Protein AF-A0A0B3B0C1-F1 (afdb_monomer_lite)

Structure (mmCIF, N/CA/C/O backbone):
data_AF-A0A0B3B0C1-F1
#
_entry.id   AF-A0A0B3B0C1-F1
#
loop_
_atom_site.group_PDB
_atom_site.id
_atom_site.type_symbol
_atom_site.label_atom_id
_atom_site.label_alt_id
_atom_site.label_comp_id
_atom_site.label_asym_id
_atom_site.label_entity_id
_atom_site.label_seq_id
_atom_site.pdbx_PDB_ins_code
_atom_site.Cartn_x
_atom_site.Cartn_y
_atom_site.Cartn_z
_atom_site.occupancy
_atom_site.B_iso_or_equiv
_atom_site.auth_seq_id
_atom_site.auth_comp_id
_atom_site.auth_asym_id
_atom_site.auth_atom_id
_atom_site.pdbx_PDB_model_num
ATOM 1 N N . MET A 1 1 ? 56.933 -30.236 -42.815 1.00 51.28 1 MET A N 1
ATOM 2 C CA . MET A 1 1 ? 56.528 -28.944 -42.220 1.00 51.28 1 MET A CA 1
ATOM 3 C C . MET A 1 1 ? 55.821 -28.144 -43.307 1.00 51.28 1 MET A C 1
ATOM 5 O O . MET A 1 1 ? 56.503 -27.596 -44.156 1.00 51.28 1 MET A O 1
ATOM 9 N N . LEU A 1 2 ? 54.484 -28.149 -43.370 1.00 45.22 2 LEU A N 1
ATOM 10 C CA . LEU A 1 2 ? 53.766 -27.239 -44.267 1.00 45.22 2 LEU A CA 1
ATOM 11 C C . LEU A 1 2 ? 52.414 -26.822 -43.672 1.00 45.22 2 LEU A C 1
ATOM 13 O O . LEU A 1 2 ? 51.663 -27.629 -43.133 1.00 45.22 2 LEU A O 1
ATOM 17 N N . ASN A 1 3 ? 52.217 -25.513 -43.749 1.00 55.81 3 ASN A N 1
ATOM 18 C CA . ASN A 1 3 ? 51.211 -24.635 -43.173 1.00 55.81 3 ASN A CA 1
ATOM 19 C C . ASN A 1 3 ? 49.752 -25.119 -43.196 1.00 55.81 3 ASN A C 1
ATOM 21 O O . ASN A 1 3 ? 49.171 -25.343 -44.255 1.00 55.81 3 ASN A O 1
ATOM 25 N N . LYS A 1 4 ? 49.116 -25.108 -42.018 1.00 55.66 4 LYS A N 1
ATOM 26 C CA . LYS A 1 4 ? 47.660 -25.167 -41.842 1.00 55.66 4 LYS A CA 1
ATOM 27 C C . LYS A 1 4 ? 47.117 -23.732 -41.847 1.00 55.66 4 LYS A C 1
ATOM 29 O O . LYS A 1 4 ? 46.893 -23.141 -40.796 1.00 55.66 4 LYS A O 1
ATOM 34 N N . ILE A 1 5 ? 46.985 -23.134 -43.029 1.00 71.00 5 ILE A N 1
ATOM 35 C CA . ILE A 1 5 ? 46.330 -21.827 -43.193 1.00 71.00 5 ILE A CA 1
ATOM 36 C C . ILE A 1 5 ? 44.880 -22.073 -43.625 1.00 71.00 5 ILE A C 1
ATOM 38 O O . ILE A 1 5 ? 44.613 -22.998 -44.383 1.00 71.00 5 ILE A O 1
ATOM 42 N N . PHE A 1 6 ? 43.988 -21.201 -43.144 1.00 58.69 6 PHE A N 1
ATOM 43 C CA . PHE A 1 6 ? 42.567 -21.030 -43.479 1.00 58.69 6 PHE A CA 1
ATOM 44 C C . PHE A 1 6 ? 41.555 -21.642 -42.509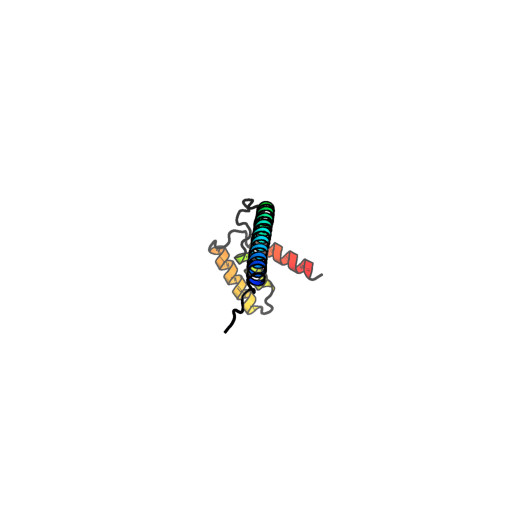 1.00 58.69 6 PHE A C 1
ATOM 46 O O . PHE A 1 6 ? 40.854 -22.593 -42.821 1.00 58.69 6 PHE A O 1
ATOM 53 N N . ASN A 1 7 ? 41.374 -20.963 -41.371 1.00 59.53 7 ASN A N 1
ATOM 54 C CA . ASN A 1 7 ? 40.087 -20.969 -40.672 1.00 59.53 7 ASN A CA 1
ATOM 55 C C . ASN A 1 7 ? 39.665 -19.562 -40.194 1.00 59.53 7 ASN A C 1
ATOM 57 O O . ASN A 1 7 ? 39.207 -19.372 -39.077 1.00 59.53 7 ASN A O 1
ATOM 61 N N . LYS A 1 8 ? 39.843 -18.541 -41.049 1.00 57.22 8 LYS A N 1
ATOM 62 C CA . LYS A 1 8 ? 39.483 -17.136 -40.751 1.00 57.22 8 LYS A CA 1
ATOM 63 C C . LYS A 1 8 ? 38.020 -16.770 -41.065 1.00 57.22 8 LYS A C 1
ATOM 65 O O . LYS A 1 8 ? 37.608 -15.652 -40.788 1.00 57.22 8 LYS A O 1
ATOM 70 N N . ARG A 1 9 ? 37.231 -17.679 -41.658 1.00 56.62 9 ARG A N 1
ATOM 71 C CA . ARG A 1 9 ? 35.849 -17.394 -42.101 1.00 56.62 9 ARG A CA 1
ATOM 72 C C . ARG A 1 9 ? 34.780 -17.617 -41.022 1.00 56.62 9 ARG A C 1
ATOM 74 O O . ARG A 1 9 ? 33.782 -16.913 -41.047 1.00 56.62 9 ARG A O 1
ATOM 81 N N . GLY A 1 10 ? 35.001 -18.522 -40.063 1.00 59.62 10 GLY A N 1
ATOM 82 C CA . GLY A 1 10 ? 34.037 -18.789 -38.980 1.00 59.62 10 GLY A CA 1
ATOM 83 C C . GLY A 1 10 ? 34.004 -17.717 -37.882 1.00 59.62 10 GLY A C 1
ATOM 84 O O . GLY A 1 10 ? 32.962 -17.471 -37.283 1.00 59.62 10 GLY A O 1
ATOM 85 N N . GLN A 1 11 ? 35.123 -17.021 -37.662 1.00 57.38 11 GLN A N 1
ATOM 86 C CA . GLN A 1 11 ? 35.236 -16.014 -36.602 1.00 57.38 11 GLN A CA 1
ATOM 87 C C . GLN A 1 11 ? 34.450 -14.731 -36.925 1.00 57.38 11 GLN A C 1
ATOM 89 O O . GLN A 1 11 ? 33.842 -14.135 -36.042 1.00 57.38 11 GLN A O 1
ATOM 94 N N . ALA A 1 12 ? 34.396 -14.334 -38.202 1.00 64.62 12 ALA A N 1
ATOM 95 C CA . ALA A 1 12 ? 33.630 -13.161 -38.623 1.00 64.62 12 ALA A CA 1
ATOM 96 C C . ALA A 1 12 ? 32.109 -13.383 -38.514 1.00 64.62 12 ALA A C 1
ATOM 98 O O . ALA A 1 12 ? 31.388 -12.469 -38.120 1.00 64.62 12 ALA A O 1
ATOM 99 N N . SER A 1 13 ? 31.613 -14.595 -38.805 1.00 66.44 13 SER A N 1
ATOM 100 C CA . SER A 1 13 ? 30.183 -14.926 -38.684 1.00 66.44 13 SER A CA 1
ATOM 101 C C . SER A 1 13 ? 29.698 -14.964 -37.235 1.00 66.44 13 SER A C 1
ATOM 103 O O . SER A 1 13 ? 28.559 -14.594 -36.951 1.00 66.44 13 SER A O 1
ATOM 105 N N . GLU A 1 14 ? 30.566 -15.369 -36.310 1.00 80.38 14 GLU A N 1
ATOM 106 C CA . GLU A 1 14 ? 30.255 -15.396 -34.881 1.00 80.38 14 GLU A CA 1
ATOM 107 C C . GLU A 1 14 ? 30.125 -13.974 -34.319 1.00 80.38 14 GLU A C 1
ATOM 109 O O . GLU A 1 14 ? 29.112 -13.632 -33.707 1.00 80.38 14 GLU A O 1
ATOM 114 N N . SER A 1 15 ? 31.085 -13.095 -34.628 1.00 83.69 15 SER A N 1
ATOM 115 C CA . SER A 1 15 ? 31.023 -11.689 -34.212 1.00 83.69 15 SER A CA 1
ATOM 116 C C . SER A 1 15 ? 29.830 -10.951 -34.825 1.00 83.69 15 SER A C 1
ATOM 118 O O . SER A 1 15 ? 29.182 -10.153 -34.152 1.00 83.69 15 SER A O 1
ATOM 120 N N . MET A 1 16 ? 29.490 -11.249 -36.080 1.00 85.44 16 MET A N 1
ATOM 121 C CA . MET A 1 16 ? 28.349 -10.638 -36.768 1.00 85.44 16 MET A CA 1
ATOM 122 C C . MET A 1 16 ? 27.006 -11.055 -36.152 1.00 85.44 16 MET A C 1
ATOM 124 O O . MET A 1 16 ? 26.095 -10.236 -36.048 1.00 85.44 16 MET A O 1
ATOM 128 N N . THR A 1 17 ? 26.911 -12.292 -35.656 1.00 88.94 17 THR A N 1
ATOM 129 C CA . THR A 1 17 ? 25.730 -12.778 -34.925 1.00 88.94 17 THR A CA 1
ATOM 130 C C . THR A 1 17 ? 25.590 -12.090 -33.567 1.00 88.94 17 THR A C 1
ATOM 132 O O . THR A 1 17 ? 24.491 -11.689 -33.189 1.00 88.94 17 THR A O 1
ATOM 135 N N . TRP A 1 18 ? 26.698 -11.882 -32.849 1.00 90.75 18 TRP A N 1
ATOM 136 C CA . TRP A 1 18 ? 26.690 -11.171 -31.567 1.00 90.75 18 TRP A CA 1
ATOM 137 C C . TRP A 1 18 ? 26.264 -9.702 -31.719 1.00 90.75 18 TRP A C 1
ATOM 139 O O . TRP A 1 18 ? 25.450 -9.188 -30.948 1.00 90.75 18 TRP A O 1
ATOM 149 N N . ILE A 1 19 ? 26.735 -9.044 -32.781 1.00 93.25 19 ILE A N 1
ATOM 150 C CA . ILE A 1 19 ? 26.319 -7.682 -33.132 1.00 93.25 19 ILE A CA 1
ATOM 151 C C . ILE A 1 19 ? 24.821 -7.643 -33.466 1.00 93.25 19 ILE A C 1
ATOM 153 O O . ILE A 1 19 ? 24.105 -6.787 -32.956 1.00 93.25 19 ILE A O 1
ATOM 157 N N . ALA A 1 20 ? 24.312 -8.591 -34.254 1.00 93.69 20 ALA A N 1
ATOM 158 C CA . ALA A 1 20 ? 22.882 -8.658 -34.556 1.00 93.69 20 ALA A CA 1
ATOM 159 C C . ALA A 1 20 ? 22.028 -8.870 -33.290 1.00 93.69 20 ALA A C 1
ATOM 161 O O . ALA A 1 20 ? 21.011 -8.200 -33.111 1.00 93.69 20 ALA A O 1
ATOM 162 N N . ALA A 1 21 ? 22.464 -9.746 -32.380 1.00 93.88 21 ALA A N 1
ATOM 163 C CA . ALA A 1 21 ? 21.766 -10.016 -31.124 1.00 93.88 21 ALA A CA 1
ATOM 164 C C . ALA A 1 21 ? 21.684 -8.776 -30.218 1.00 93.88 21 ALA A C 1
ATOM 166 O O . ALA A 1 21 ? 20.620 -8.470 -29.679 1.00 93.88 21 ALA A O 1
ATOM 167 N N . THR A 1 22 ? 22.781 -8.026 -30.081 1.00 95.44 22 THR A N 1
ATOM 168 C CA . THR A 1 22 ? 22.790 -6.786 -29.282 1.00 95.44 22 THR A CA 1
ATOM 169 C C . THR A 1 22 ? 21.870 -5.718 -29.874 1.00 95.44 22 THR A C 1
ATOM 171 O O . THR A 1 22 ? 21.148 -5.052 -29.133 1.00 95.44 22 THR A O 1
ATOM 174 N N . LEU A 1 23 ? 21.810 -5.611 -31.203 1.00 96.19 23 LEU A N 1
ATOM 175 C CA . LEU A 1 23 ? 20.921 -4.684 -31.905 1.00 96.19 23 LEU A CA 1
ATOM 176 C C . LEU A 1 23 ? 19.439 -5.010 -31.648 1.00 96.19 23 LEU A C 1
ATOM 178 O O . LEU A 1 23 ? 18.649 -4.110 -31.369 1.00 96.19 23 LEU A O 1
ATOM 182 N N . ILE A 1 24 ? 19.072 -6.296 -31.649 1.00 96.56 24 ILE A N 1
ATOM 183 C CA . ILE A 1 24 ? 17.711 -6.749 -31.314 1.00 96.56 24 ILE A CA 1
ATOM 184 C C . ILE A 1 24 ? 17.346 -6.373 -29.872 1.00 96.56 24 ILE A C 1
ATOM 186 O O . ILE A 1 24 ? 16.254 -5.860 -29.629 1.00 96.56 24 ILE A O 1
ATOM 190 N N . ILE A 1 25 ? 18.259 -6.579 -28.917 1.00 96.31 25 ILE A N 1
ATOM 191 C CA . ILE A 1 25 ? 18.030 -6.226 -27.507 1.00 96.31 25 ILE A CA 1
ATOM 192 C C . ILE A 1 25 ? 17.800 -4.718 -27.356 1.00 96.31 25 ILE A C 1
ATOM 194 O O . ILE A 1 25 ? 16.864 -4.312 -26.670 1.00 96.31 25 ILE A O 1
ATOM 198 N N . ILE A 1 26 ? 18.599 -3.884 -28.028 1.00 97.31 26 ILE A N 1
ATOM 199 C CA . ILE A 1 26 ? 18.440 -2.421 -28.002 1.00 97.31 26 ILE A CA 1
ATOM 200 C C . ILE A 1 26 ? 17.050 -2.013 -28.509 1.00 97.31 26 ILE A C 1
ATOM 202 O O . ILE A 1 26 ? 16.387 -1.183 -27.887 1.00 97.31 26 ILE A O 1
ATOM 206 N N . VAL A 1 27 ? 16.580 -2.621 -29.601 1.00 97.31 27 VAL A N 1
ATOM 207 C CA . VAL A 1 27 ? 15.244 -2.348 -30.153 1.00 97.31 27 VAL A CA 1
ATOM 208 C C . VAL A 1 27 ? 14.141 -2.768 -29.177 1.00 97.31 27 VAL A C 1
ATOM 210 O O . VAL A 1 27 ? 13.218 -1.992 -28.933 1.00 97.31 27 VAL A O 1
ATOM 213 N N . LEU A 1 28 ? 14.248 -3.952 -28.564 1.00 96.56 28 LEU A N 1
ATOM 214 C CA . LEU A 1 28 ? 13.276 -4.429 -27.571 1.00 96.56 28 LEU A CA 1
ATOM 215 C C . LEU A 1 28 ? 13.214 -3.521 -26.337 1.00 96.56 28 LEU A C 1
ATOM 217 O O . LEU A 1 28 ? 12.123 -3.224 -25.844 1.00 96.56 28 LEU A O 1
ATOM 221 N N . LEU A 1 29 ? 14.364 -3.041 -25.860 1.00 96.19 29 LEU A N 1
ATOM 222 C CA . LEU A 1 29 ? 14.431 -2.080 -24.759 1.00 96.19 29 LEU A CA 1
ATOM 223 C C . LEU A 1 29 ? 13.786 -0.746 -25.146 1.00 96.19 29 LEU A C 1
ATOM 225 O O . LEU A 1 29 ? 12.998 -0.210 -24.371 1.00 96.19 29 LEU A O 1
ATOM 229 N N . GLY A 1 30 ? 14.050 -0.247 -26.356 1.00 95.69 30 GLY A N 1
ATOM 230 C CA . GLY A 1 30 ? 13.419 0.967 -26.874 1.00 95.69 30 GLY A CA 1
ATOM 231 C C . GLY A 1 30 ? 11.892 0.866 -26.911 1.00 95.69 30 GLY A C 1
ATOM 232 O O . GLY A 1 30 ? 11.205 1.752 -26.403 1.00 95.69 30 GLY A O 1
ATOM 233 N N . ILE A 1 31 ? 11.357 -0.242 -27.436 1.00 95.81 31 ILE A N 1
ATOM 234 C CA . ILE A 1 31 ? 9.907 -0.495 -27.473 1.00 95.81 31 ILE A CA 1
ATOM 235 C C . ILE A 1 31 ? 9.342 -0.609 -26.054 1.00 95.81 31 ILE A C 1
ATOM 237 O O . ILE A 1 31 ? 8.283 -0.054 -25.779 1.00 95.81 31 ILE A O 1
ATOM 241 N N . SER A 1 32 ? 10.050 -1.271 -25.137 1.00 95.00 32 SER A N 1
ATOM 242 C CA . SER A 1 32 ? 9.611 -1.430 -23.745 1.00 95.00 32 SER A CA 1
ATOM 243 C C . SER A 1 32 ? 9.542 -0.095 -23.005 1.00 95.00 32 SER A C 1
ATOM 245 O O . SER A 1 32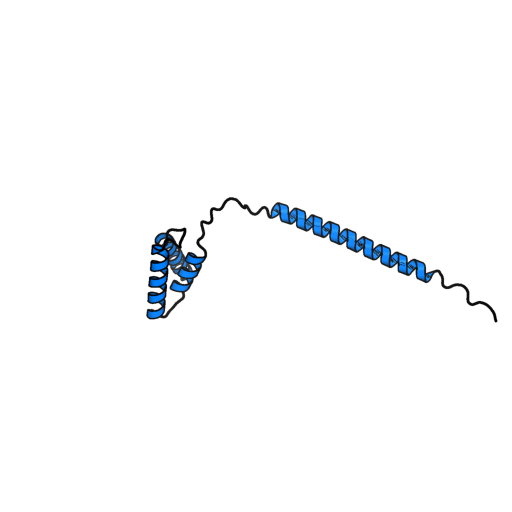 ? 8.553 0.182 -22.331 1.00 95.00 32 SER A O 1
ATOM 247 N N . ILE A 1 33 ? 10.554 0.763 -23.167 1.00 93.50 33 ILE A N 1
ATOM 248 C CA . ILE A 1 33 ? 10.570 2.115 -22.589 1.00 93.50 33 ILE A CA 1
ATOM 249 C C . ILE A 1 33 ? 9.441 2.954 -23.188 1.00 93.50 33 ILE A C 1
ATOM 251 O O . ILE A 1 33 ? 8.740 3.654 -22.460 1.00 93.50 33 ILE A O 1
ATOM 255 N N . TYR A 1 34 ? 9.226 2.863 -24.500 1.00 93.56 34 TYR A N 1
ATOM 256 C CA . TYR A 1 34 ? 8.146 3.577 -25.174 1.00 93.56 34 TYR A CA 1
ATOM 257 C C . TYR A 1 34 ? 6.761 3.110 -24.703 1.00 93.56 34 TYR A C 1
ATOM 259 O O . TYR A 1 34 ? 5.917 3.938 -24.363 1.00 93.56 34 TYR A O 1
ATOM 267 N N . ALA A 1 35 ? 6.544 1.797 -24.600 1.00 89.62 35 ALA A N 1
ATOM 268 C CA . ALA A 1 35 ? 5.310 1.214 -24.087 1.00 89.62 35 ALA A CA 1
ATOM 269 C C . ALA A 1 35 ? 5.068 1.603 -22.622 1.00 89.62 35 ALA A C 1
ATOM 271 O O . ALA A 1 35 ? 3.969 2.028 -22.276 1.00 89.62 35 ALA A O 1
ATOM 272 N N . ALA A 1 36 ? 6.100 1.540 -21.775 1.00 87.75 36 ALA A N 1
ATOM 273 C CA . ALA A 1 36 ? 6.026 1.985 -20.386 1.00 87.75 36 ALA A CA 1
ATOM 274 C C . ALA A 1 36 ? 5.760 3.495 -20.275 1.00 87.75 36 ALA A C 1
ATOM 276 O O . ALA A 1 36 ? 5.019 3.921 -19.396 1.00 87.75 36 ALA A O 1
ATOM 277 N N . SER A 1 37 ? 6.313 4.311 -21.177 1.00 84.12 37 SER A N 1
ATOM 278 C CA . SER A 1 37 ? 6.074 5.757 -21.227 1.00 84.12 37 SER A CA 1
ATOM 279 C C . SER A 1 37 ? 4.641 6.089 -21.651 1.00 84.12 37 SER A C 1
ATOM 281 O O . SER A 1 37 ? 4.002 6.935 -21.027 1.00 84.12 37 SER A O 1
ATOM 283 N N . LEU A 1 38 ? 4.103 5.396 -22.659 1.00 84.25 38 LEU A N 1
ATOM 284 C CA . LEU A 1 38 ? 2.697 5.521 -23.048 1.00 84.25 38 LEU A CA 1
ATOM 285 C C . LEU A 1 38 ? 1.764 5.060 -21.927 1.00 84.25 38 LEU A C 1
ATOM 287 O O . LEU A 1 38 ? 0.806 5.760 -21.606 1.00 84.25 38 LEU A O 1
ATOM 291 N N . LEU A 1 39 ? 2.077 3.931 -21.289 1.00 80.56 39 LEU A N 1
ATOM 292 C CA . LEU A 1 39 ? 1.314 3.424 -20.153 1.00 80.56 39 LEU A CA 1
ATOM 293 C C . LEU A 1 39 ? 1.389 4.375 -18.955 1.00 80.56 39 LEU A C 1
ATOM 295 O O . LEU A 1 39 ? 0.391 4.568 -18.281 1.00 80.56 39 LEU A O 1
ATOM 299 N N . SER A 1 40 ? 2.533 5.019 -18.723 1.00 73.50 40 SER A N 1
ATOM 300 C CA . SER A 1 40 ? 2.707 6.040 -17.685 1.00 73.50 40 SER A CA 1
ATOM 301 C C . SER A 1 40 ? 1.867 7.292 -17.958 1.00 73.50 40 SER A C 1
ATOM 303 O O . SER A 1 40 ? 1.251 7.822 -17.041 1.00 73.50 40 SER A O 1
ATOM 305 N N . LYS A 1 41 ? 1.742 7.721 -19.222 1.00 65.50 41 LYS A N 1
ATOM 306 C CA . LYS A 1 41 ? 0.844 8.828 -19.600 1.00 65.50 41 LYS A CA 1
ATOM 307 C C . LYS A 1 41 ? -0.638 8.473 -19.462 1.00 65.50 41 LYS A C 1
ATOM 309 O O . LYS A 1 41 ? -1.425 9.325 -19.081 1.00 65.50 41 LYS A O 1
ATOM 314 N N . LEU A 1 42 ? -1.016 7.228 -19.753 1.00 61.03 42 LEU A N 1
ATOM 315 C CA . LEU A 1 42 ? -2.371 6.712 -19.506 1.00 61.03 42 LEU A CA 1
ATOM 316 C C . LEU A 1 42 ? -2.633 6.467 -18.013 1.00 61.03 42 LEU A C 1
ATOM 318 O O . LEU A 1 42 ? -3.776 6.486 -17.576 1.00 61.03 42 LEU A O 1
ATOM 322 N N . LYS A 1 43 ? -1.564 6.273 -17.236 1.00 51.12 43 LYS A N 1
ATOM 323 C CA . LYS A 1 43 ? -1.548 6.244 -15.775 1.00 51.12 43 LYS A CA 1
ATOM 324 C C . LYS A 1 43 ? -1.199 7.616 -15.185 1.00 51.12 43 LYS A C 1
ATOM 326 O O . LYS A 1 43 ? -0.729 7.686 -14.051 1.00 51.12 43 LYS A O 1
ATOM 331 N N . ILE A 1 44 ? -1.572 8.700 -15.874 1.00 55.34 44 ILE A N 1
ATOM 332 C CA . ILE A 1 44 ? -2.250 9.793 -15.172 1.00 55.34 44 ILE A CA 1
ATOM 333 C C . ILE A 1 44 ? -3.591 9.191 -14.726 1.00 55.34 44 ILE A C 1
ATOM 335 O O . ILE A 1 44 ? -4.650 9.461 -15.274 1.00 55.34 44 ILE A O 1
ATOM 339 N N . ILE A 1 45 ? -3.508 8.278 -13.750 1.00 53.44 45 ILE A N 1
ATOM 340 C CA . ILE A 1 45 ? -4.504 8.227 -12.699 1.00 53.44 45 ILE A CA 1
ATOM 341 C C . ILE A 1 45 ? -4.603 9.681 -12.298 1.00 53.44 45 ILE A C 1
ATOM 343 O O . ILE A 1 45 ? -3.562 10.305 -12.057 1.00 53.44 45 ILE A O 1
ATOM 347 N N . ASP A 1 46 ? -5.812 10.210 -12.344 1.00 48.22 46 ASP A N 1
ATOM 348 C CA . ASP A 1 46 ? -6.175 11.362 -11.561 1.00 48.22 46 ASP A CA 1
ATOM 349 C C . ASP A 1 46 ? -5.551 11.198 -10.166 1.00 48.22 46 ASP A C 1
ATOM 351 O O . ASP A 1 46 ? -6.145 10.683 -9.233 1.00 48.22 46 ASP A O 1
ATOM 355 N N . TYR A 1 47 ? -4.341 11.723 -10.011 1.00 46.41 47 TYR A N 1
ATOM 356 C CA . TYR A 1 47 ? -4.059 12.616 -8.918 1.00 46.41 47 TYR A CA 1
ATOM 357 C C . TYR A 1 47 ? -4.806 13.921 -9.241 1.00 46.41 47 TYR A C 1
ATOM 359 O O . TYR A 1 47 ? -4.238 15.012 -9.175 1.00 46.41 47 TYR A O 1
ATOM 367 N N 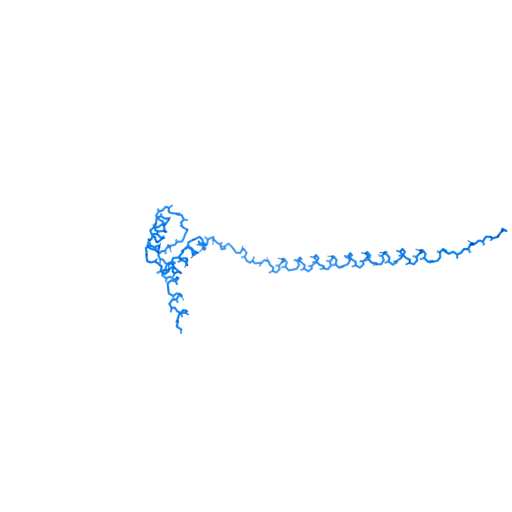. GLU A 1 48 ? -6.112 13.818 -9.557 1.00 45.53 48 GLU A N 1
ATOM 368 C CA . GLU A 1 48 ? -7.047 14.707 -8.921 1.00 45.53 48 GLU A CA 1
ATOM 369 C C . GLU A 1 48 ? -6.619 14.721 -7.473 1.00 45.53 48 GLU A C 1
ATOM 371 O O . GLU A 1 48 ? -6.200 13.740 -6.850 1.00 45.53 48 GLU A O 1
ATOM 376 N N . THR A 1 49 ? -6.637 15.925 -6.984 1.00 45.56 49 THR A N 1
ATOM 377 C CA . THR A 1 49 ? -6.588 16.221 -5.588 1.00 45.56 49 THR A CA 1
ATOM 378 C C . THR A 1 49 ? -7.851 15.596 -4.981 1.00 45.56 49 THR A C 1
ATOM 380 O O . THR A 1 49 ? -8.749 16.314 -4.572 1.00 45.56 49 THR A O 1
ATOM 383 N N . GLU A 1 50 ? -7.954 14.261 -4.931 1.00 44.91 50 GLU A N 1
ATOM 384 C CA . GLU A 1 50 ? -8.608 13.605 -3.822 1.00 44.91 50 GLU A CA 1
ATOM 385 C C . GLU A 1 50 ? -7.764 14.059 -2.639 1.00 44.91 50 GLU A C 1
ATOM 387 O O . GLU A 1 50 ? -6.713 13.508 -2.293 1.00 44.91 50 GLU A O 1
ATOM 392 N N . GLU A 1 51 ? -8.195 15.187 -2.071 1.00 49.06 51 GLU A N 1
ATOM 393 C CA . GLU A 1 51 ? -8.114 15.426 -0.646 1.00 49.06 51 GLU A CA 1
ATOM 394 C C . GLU A 1 51 ? -8.099 14.065 0.032 1.00 49.06 51 GLU A C 1
ATOM 396 O O . GLU A 1 51 ? -8.917 13.218 -0.315 1.00 49.06 51 GLU A O 1
ATOM 401 N N . ARG A 1 52 ? -7.147 13.832 0.934 1.00 49.16 52 ARG A N 1
ATOM 402 C CA . ARG A 1 52 ? -7.035 12.616 1.743 1.00 49.16 52 ARG A CA 1
ATOM 403 C C . ARG A 1 52 ? -8.327 12.382 2.548 1.00 49.16 52 ARG A C 1
ATOM 405 O O . ARG A 1 52 ? -8.357 12.598 3.751 1.00 49.16 52 ARG A O 1
ATOM 412 N N . THR A 1 53 ? -9.391 11.988 1.866 1.00 55.22 53 THR A N 1
ATOM 413 C CA . THR A 1 53 ? -10.782 11.899 2.315 1.00 55.22 53 THR A CA 1
ATOM 414 C C . THR A 1 53 ? -11.153 10.457 2.575 1.00 55.22 53 THR A C 1
ATOM 416 O O . THR A 1 53 ? -12.310 10.168 2.797 1.00 55.22 53 THR A O 1
ATOM 419 N N . GLN A 1 54 ? -10.197 9.534 2.558 1.00 57.94 54 GLN A N 1
ATOM 420 C CA . GLN A 1 54 ? -10.415 8.197 3.079 1.00 57.94 54 GLN A CA 1
ATOM 421 C C . GLN A 1 54 ? -9.443 7.999 4.220 1.00 57.94 54 GLN A C 1
ATOM 423 O O . GLN A 1 54 ? -8.233 7.848 4.021 1.00 57.94 54 GLN A O 1
ATOM 428 N N . ASP A 1 55 ? -9.974 8.051 5.434 1.00 73.44 55 ASP A N 1
ATOM 429 C CA . ASP A 1 55 ? -9.208 7.702 6.611 1.00 73.44 55 ASP A CA 1
ATOM 430 C C . ASP A 1 55 ? -9.079 6.177 6.686 1.00 73.44 55 ASP A C 1
ATOM 432 O O . ASP A 1 55 ? -9.843 5.486 7.362 1.00 73.44 55 ASP A O 1
ATOM 436 N N . ILE A 1 56 ? -8.111 5.646 5.931 1.00 82.25 56 ILE A N 1
ATOM 437 C CA . ILE A 1 56 ? -7.854 4.203 5.803 1.00 82.25 56 ILE A CA 1
ATOM 438 C C . ILE A 1 56 ? -7.702 3.559 7.186 1.00 82.25 56 ILE A C 1
ATOM 440 O O . ILE A 1 56 ? -8.157 2.442 7.413 1.00 82.25 56 ILE A O 1
ATOM 444 N N . ILE A 1 57 ? -7.090 4.273 8.136 1.00 84.00 57 ILE A N 1
ATOM 445 C CA . ILE A 1 57 ? -6.890 3.775 9.498 1.00 84.00 57 ILE A CA 1
ATOM 446 C C . ILE A 1 57 ? -8.241 3.605 10.196 1.00 84.00 57 ILE A C 1
ATOM 448 O O . ILE A 1 57 ? -8.459 2.587 10.858 1.00 84.00 57 ILE A O 1
ATOM 452 N N . MET A 1 58 ? -9.150 4.568 10.043 1.00 86.25 58 MET A N 1
ATOM 453 C CA . MET A 1 58 ? -10.497 4.489 10.600 1.00 86.25 58 MET A CA 1
ATOM 454 C C . MET A 1 58 ? -11.307 3.355 9.966 1.00 86.25 58 MET A C 1
ATOM 456 O O . MET A 1 58 ? -11.931 2.578 10.688 1.00 86.25 58 MET A O 1
ATOM 460 N N . GLU A 1 59 ? -11.274 3.230 8.640 1.00 86.44 59 GLU A N 1
ATOM 461 C CA . GLU A 1 59 ? -12.036 2.219 7.903 1.00 86.44 59 GLU A CA 1
ATOM 462 C C . GLU A 1 59 ? -11.594 0.792 8.255 1.00 86.44 59 GLU A C 1
ATOM 464 O O . GLU A 1 59 ? -12.422 -0.027 8.658 1.00 86.44 59 GLU A O 1
ATOM 469 N N . GLU A 1 60 ? -10.289 0.517 8.218 1.00 85.56 60 GLU A N 1
ATOM 470 C CA . GLU A 1 60 ? -9.716 -0.786 8.590 1.00 85.56 60 GLU A CA 1
ATOM 471 C C . GLU A 1 60 ? -10.009 -1.145 10.054 1.00 85.56 60 GLU A C 1
ATOM 473 O O . GLU A 1 60 ? -10.310 -2.295 10.406 1.00 85.56 60 GLU A O 1
ATOM 478 N N . SER A 1 61 ? -9.971 -0.143 10.934 1.00 87.62 61 SER A N 1
ATOM 479 C CA . SER A 1 61 ? -10.265 -0.337 12.351 1.00 87.62 61 SER A CA 1
ATOM 480 C C . SER A 1 61 ? -11.744 -0.634 12.609 1.00 87.62 61 SER A C 1
ATOM 482 O O . SER A 1 61 ? -12.070 -1.514 13.412 1.00 87.62 61 SER A O 1
ATOM 484 N N . LEU A 1 62 ? -12.647 0.069 11.921 1.00 89.50 62 LEU A N 1
ATOM 485 C CA . LEU A 1 62 ? -14.087 -0.175 11.983 1.00 89.50 62 LEU A CA 1
ATOM 486 C C . LEU A 1 62 ? -14.444 -1.546 11.405 1.00 89.50 62 LEU A C 1
ATOM 488 O O . LEU A 1 62 ? -15.213 -2.289 12.013 1.00 89.50 62 LEU A O 1
ATOM 492 N N . PHE A 1 63 ? -13.838 -1.928 10.284 1.00 88.25 63 PHE A N 1
ATOM 493 C CA . PHE A 1 63 ? -14.015 -3.255 9.702 1.00 88.25 63 PHE A CA 1
ATOM 494 C C . PHE A 1 63 ? -13.569 -4.368 10.664 1.00 88.25 63 PHE A C 1
ATOM 496 O O . PHE A 1 63 ? -14.279 -5.360 10.869 1.00 88.25 63 PHE A O 1
ATOM 503 N N . SER A 1 64 ? -12.428 -4.171 11.329 1.00 87.00 64 SER A N 1
ATOM 504 C CA . SER A 1 64 ? -11.935 -5.084 12.363 1.00 87.00 64 SER A CA 1
ATOM 505 C C . SER A 1 64 ? -12.913 -5.199 13.538 1.00 87.00 64 SER A C 1
ATOM 507 O O . SER A 1 64 ? -13.166 -6.303 14.015 1.00 87.00 64 SER A O 1
ATOM 509 N N . TYR A 1 65 ? -13.517 -4.087 13.975 1.00 89.44 65 TYR A N 1
ATOM 510 C CA . TYR A 1 65 ? -14.543 -4.078 15.025 1.00 89.44 65 TYR A CA 1
ATOM 511 C C . TYR A 1 65 ? -15.771 -4.934 14.665 1.00 89.44 65 TYR A C 1
ATOM 513 O O . TYR A 1 65 ? -16.249 -5.705 15.504 1.00 89.44 65 TYR A O 1
ATOM 521 N N . PHE A 1 66 ? -16.263 -4.842 13.427 1.00 88.38 66 PHE A N 1
ATOM 522 C CA . PHE A 1 66 ? -17.411 -5.636 12.975 1.00 88.38 66 PHE A CA 1
ATOM 523 C C . PHE A 1 66 ? -17.078 -7.119 12.758 1.00 88.38 66 PHE A C 1
ATOM 525 O O . PHE A 1 66 ? -17.961 -7.967 12.854 1.00 88.38 66 PHE A O 1
ATOM 532 N N . SER A 1 67 ? -15.809 -7.453 12.517 1.00 87.94 67 SER A N 1
ATOM 533 C CA . SER A 1 67 ? -15.365 -8.833 12.269 1.00 87.94 67 SER A CA 1
ATOM 534 C C . SER A 1 67 ? -15.180 -9.670 13.545 1.00 87.94 67 SER A C 1
ATOM 536 O O . SER A 1 67 ? -15.039 -10.895 13.480 1.00 87.94 67 SER A O 1
ATOM 538 N N . ILE A 1 68 ? -15.156 -9.036 14.720 1.00 90.19 68 ILE A N 1
ATOM 539 C CA . ILE A 1 68 ? -14.884 -9.703 15.997 1.00 90.19 68 ILE A CA 1
ATOM 540 C C . ILE A 1 68 ? -16.174 -10.250 16.606 1.00 90.19 68 ILE A C 1
ATOM 542 O O . ILE A 1 68 ? -17.134 -9.523 16.834 1.00 90.19 68 ILE A O 1
ATOM 546 N N . LYS A 1 69 ? -16.163 -11.549 16.925 1.00 88.19 69 LYS A N 1
ATOM 547 C CA . LYS A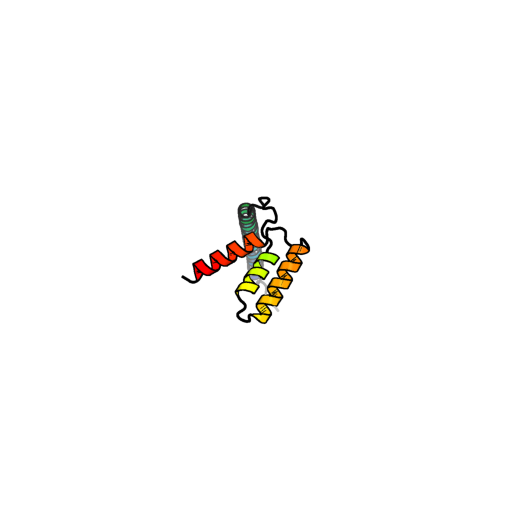 1 69 ? -17.302 -12.262 17.533 1.00 88.19 69 LYS A CA 1
ATOM 548 C C . LYS A 1 69 ? -17.344 -12.168 19.061 1.00 88.19 69 LYS A C 1
ATOM 550 O O . LYS A 1 69 ? -18.389 -12.402 19.657 1.00 88.19 69 LYS A O 1
ATOM 555 N N . ASP A 1 70 ? -16.206 -11.885 19.690 1.00 91.56 70 ASP A N 1
ATOM 556 C CA . ASP A 1 70 ? -16.082 -11.763 21.144 1.00 91.56 70 ASP A CA 1
ATOM 557 C C . ASP A 1 70 ? -16.547 -10.372 21.602 1.00 91.56 70 ASP A C 1
ATOM 559 O O . ASP A 1 70 ? -15.945 -9.357 21.239 1.00 91.56 70 ASP A O 1
ATOM 563 N N . SER A 1 71 ? -17.606 -10.324 22.414 1.00 87.25 71 SER A N 1
ATOM 564 C CA . SER A 1 71 ? -18.222 -9.077 22.882 1.00 87.25 71 SER A CA 1
ATOM 565 C C . SER A 1 71 ? -17.308 -8.238 23.780 1.00 87.25 71 SER A C 1
ATOM 567 O O . SER A 1 71 ? -17.346 -7.004 23.732 1.00 87.25 71 SER A O 1
ATOM 569 N N . ASP A 1 72 ? -16.458 -8.875 24.586 1.00 89.69 72 ASP A N 1
ATOM 570 C CA . ASP A 1 72 ? -15.562 -8.174 25.505 1.00 89.69 72 ASP A CA 1
ATOM 571 C C . ASP A 1 72 ? -14.412 -7.524 24.737 1.00 89.69 72 ASP A C 1
ATOM 573 O O . ASP A 1 72 ? -14.049 -6.375 25.005 1.00 89.69 72 ASP A O 1
ATOM 577 N N . VAL A 1 73 ? -13.860 -8.226 23.747 1.00 88.44 73 VAL A N 1
ATOM 578 C CA . VAL A 1 73 ? -12.817 -7.687 22.862 1.00 88.44 73 VAL A CA 1
ATOM 579 C C . VAL A 1 73 ? -13.385 -6.593 21.959 1.00 88.44 73 VAL A C 1
ATOM 581 O O . VAL A 1 73 ? -12.784 -5.524 21.834 1.00 88.44 73 VAL A O 1
ATOM 584 N N . GLN A 1 74 ? -14.573 -6.815 21.397 1.00 90.31 74 GLN A N 1
ATOM 585 C CA . GLN A 1 74 ? -15.265 -5.847 20.553 1.00 90.31 74 GLN A CA 1
ATOM 586 C C . GLN A 1 74 ? -15.527 -4.528 21.300 1.00 90.31 74 GLN A C 1
ATOM 588 O O . GLN A 1 74 ? -15.228 -3.450 20.781 1.00 90.31 74 GLN A O 1
ATOM 593 N N . SER A 1 75 ? -16.006 -4.591 22.548 1.00 89.44 75 SER A N 1
ATOM 594 C CA . SER A 1 75 ? -16.258 -3.389 23.359 1.00 89.44 75 SER A CA 1
ATOM 595 C C . SER A 1 75 ? -14.981 -2.608 23.698 1.00 89.44 75 SER A C 1
ATOM 597 O O . SER A 1 75 ? -14.995 -1.375 23.735 1.00 89.44 75 SER A O 1
ATOM 599 N N . LYS A 1 76 ? -13.854 -3.301 23.916 1.00 90.69 76 LYS A N 1
ATOM 600 C CA . LYS A 1 76 ? -12.547 -2.669 24.166 1.00 90.69 76 LYS A CA 1
ATOM 601 C C . LYS A 1 76 ? -12.033 -1.933 22.935 1.00 90.69 76 LYS A C 1
ATOM 603 O O . LYS A 1 76 ? -11.540 -0.815 23.065 1.00 90.69 76 LYS A O 1
ATOM 608 N N . ILE A 1 77 ? -12.172 -2.539 21.758 1.00 89.25 77 ILE A N 1
ATOM 609 C CA . I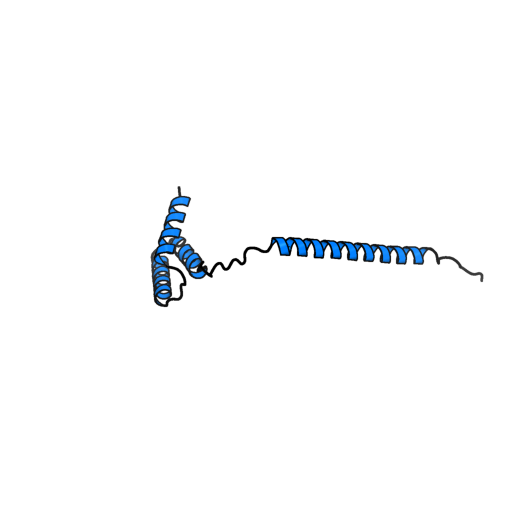LE A 1 77 ? -11.769 -1.918 20.493 1.00 89.25 77 ILE A CA 1
ATOM 610 C C . ILE A 1 77 ? -12.628 -0.693 20.221 1.00 89.25 77 ILE A C 1
ATOM 612 O O . ILE A 1 77 ? -12.075 0.370 19.967 1.00 89.25 77 ILE A O 1
ATOM 616 N N . PHE A 1 78 ? -13.948 -0.792 20.389 1.00 90.50 78 PHE A N 1
ATOM 617 C CA . PHE A 1 78 ? -14.837 0.356 20.217 1.00 90.50 78 PHE A CA 1
ATOM 618 C C . PHE A 1 78 ? -14.445 1.544 21.103 1.00 90.50 78 PHE A C 1
ATOM 620 O O . PHE A 1 78 ? -14.291 2.653 20.605 1.00 90.50 78 PHE A O 1
ATOM 627 N N . LYS A 1 79 ? -14.178 1.304 22.395 1.00 91.88 79 LYS A N 1
ATOM 628 C CA . LYS A 1 79 ? -13.690 2.346 23.317 1.00 91.88 79 LYS A CA 1
ATOM 629 C C . LYS A 1 79 ? -12.361 2.956 22.869 1.00 91.88 79 LYS A C 1
ATOM 631 O O . LYS A 1 79 ? -12.139 4.150 23.040 1.00 91.88 79 LYS A O 1
ATOM 636 N N . SER A 1 80 ? -11.463 2.143 22.313 1.00 89.06 80 SER A N 1
ATOM 637 C CA . SER A 1 80 ? -10.194 2.633 21.769 1.00 89.06 80 SER A CA 1
ATOM 638 C C . SER A 1 80 ? -10.405 3.516 20.538 1.00 89.06 80 SER A C 1
ATOM 640 O O . SER A 1 80 ? -9.714 4.522 20.402 1.00 89.06 80 SER A O 1
ATOM 642 N N . LEU A 1 81 ? -11.349 3.165 19.662 1.00 89.88 81 LEU A N 1
ATOM 643 C CA . LEU A 1 81 ? -11.675 3.950 18.470 1.00 89.88 81 LEU A CA 1
ATOM 644 C C . LEU A 1 81 ? -12.381 5.256 18.821 1.00 89.88 81 LEU A C 1
ATOM 646 O O . LEU A 1 81 ? -12.022 6.302 18.291 1.00 89.88 81 LEU A O 1
ATOM 650 N N . GLU A 1 82 ? -13.300 5.225 19.782 1.00 89.19 82 GLU A N 1
ATOM 651 C CA . GLU A 1 82 ? -13.940 6.429 20.312 1.00 89.19 82 GLU A CA 1
ATOM 652 C C . GLU A 1 82 ? -12.906 7.388 20.918 1.00 89.19 82 GLU A C 1
ATOM 654 O O . GLU A 1 82 ? -12.945 8.590 20.660 1.00 89.19 82 GLU A O 1
ATOM 659 N N . LYS A 1 83 ? -11.917 6.858 21.650 1.00 91.06 83 LYS A N 1
ATOM 660 C CA . LYS A 1 83 ? -10.803 7.656 22.173 1.00 91.06 83 LYS A CA 1
ATOM 661 C C . LYS A 1 83 ? -9.954 8.272 21.055 1.00 91.06 83 LYS A C 1
ATOM 663 O O . LYS A 1 83 ? -9.590 9.436 21.151 1.00 91.06 83 LYS A O 1
ATOM 668 N N . MET A 1 84 ? -9.642 7.521 19.996 1.00 85.69 84 MET A N 1
ATOM 669 C CA . MET A 1 84 ? -8.898 8.056 18.844 1.00 85.69 84 MET A CA 1
ATOM 670 C C . MET A 1 84 ? -9.681 9.153 18.114 1.00 85.69 84 MET A C 1
ATOM 672 O O . MET A 1 84 ? -9.091 10.156 17.721 1.00 85.69 84 MET A O 1
ATOM 676 N N . ASN A 1 85 ? -11.002 9.003 18.004 1.00 87.25 85 ASN A N 1
ATOM 677 C CA . ASN A 1 85 ? -11.882 10.031 17.458 1.00 87.25 85 ASN A CA 1
ATOM 678 C C . ASN A 1 85 ? -11.879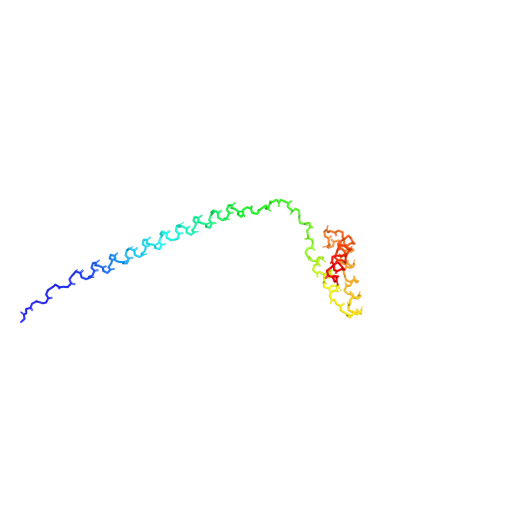 11.309 18.319 1.00 87.25 85 ASN A C 1
ATOM 680 O O . ASN A 1 85 ? -11.776 12.408 17.789 1.00 87.25 85 ASN A O 1
ATOM 684 N N . GLN A 1 86 ? -11.925 11.176 19.650 1.00 88.31 86 GLN A N 1
ATOM 685 C CA . GLN A 1 86 ? -11.817 12.313 20.580 1.00 88.31 86 GLN A CA 1
ATOM 686 C C . GLN A 1 86 ? -10.455 13.020 20.522 1.00 88.31 86 GLN A C 1
ATOM 688 O O . GLN A 1 86 ? -10.369 14.209 20.807 1.00 88.31 86 GLN A O 1
ATOM 693 N N . GLU A 1 87 ? -9.394 12.295 20.174 1.00 89.44 87 GLU A N 1
ATOM 694 C CA . GLU A 1 87 ? -8.045 12.838 19.980 1.00 89.44 87 GLU A CA 1
ATOM 695 C C . GLU A 1 87 ? -7.860 13.496 18.598 1.00 89.44 87 GLU A C 1
ATOM 697 O O . GLU A 1 87 ? -6.727 13.817 18.243 1.00 89.44 87 GLU A O 1
ATOM 702 N N . GLU A 1 88 ? -8.937 13.666 17.814 1.00 81.56 88 GLU A N 1
ATOM 703 C CA . GLU A 1 88 ? -8.921 14.213 16.444 1.00 81.56 88 GLU A CA 1
ATOM 704 C C . GLU A 1 88 ? -7.911 13.489 15.533 1.00 81.56 88 GLU A C 1
ATOM 706 O O . GLU A 1 88 ? -7.328 14.065 14.614 1.00 81.56 88 GLU A O 1
ATOM 711 N N . LYS A 1 89 ? -7.675 12.194 15.794 1.00 81.19 89 LYS A N 1
ATOM 712 C CA . LYS A 1 89 ? -6.777 11.364 14.976 1.00 81.19 89 LYS A CA 1
ATOM 713 C C . LYS A 1 89 ? -7.408 10.929 13.665 1.00 81.19 89 LYS A C 1
ATOM 715 O O . LYS A 1 89 ? -6.676 10.443 12.805 1.00 81.19 89 LYS A O 1
ATOM 720 N N . PHE A 1 90 ? -8.727 11.073 13.553 1.00 83.06 90 PHE A N 1
ATOM 721 C CA . PHE A 1 90 ? -9.455 10.787 12.334 1.00 83.06 90 PHE A CA 1
ATOM 722 C C . PHE A 1 90 ? -9.792 12.068 11.578 1.00 83.06 90 PHE A C 1
ATOM 724 O O . PHE A 1 90 ? -10.202 13.064 12.171 1.00 83.06 90 PHE A O 1
ATOM 731 N N . TYR A 1 91 ? -9.606 12.027 10.264 1.00 75.44 91 TYR A N 1
ATOM 732 C CA . TYR A 1 91 ? -9.881 13.134 9.350 1.00 75.44 91 TYR A CA 1
ATOM 733 C C . TYR A 1 91 ? -11.353 13.191 8.922 1.00 75.44 91 TYR A C 1
ATOM 735 O O . TYR A 1 91 ? -11.839 14.247 8.523 1.00 75.44 91 TYR A O 1
ATOM 743 N N . GLU A 1 92 ? -12.063 12.066 9.003 1.00 78.00 92 GLU A N 1
ATOM 744 C CA . GLU A 1 92 ? -13.464 11.928 8.604 1.00 78.00 92 GLU A CA 1
ATOM 745 C C . GLU A 1 92 ? -14.400 11.736 9.808 1.00 78.00 92 GLU A C 1
ATOM 747 O O . GLU A 1 92 ? -13.986 11.323 10.891 1.00 78.00 92 GLU A O 1
ATOM 752 N N . ASP A 1 93 ? -15.698 11.993 9.603 1.00 83.38 93 ASP A N 1
ATOM 753 C CA . ASP A 1 93 ? -16.723 11.778 10.627 1.00 83.38 93 ASP A CA 1
ATOM 754 C C . ASP A 1 93 ? -16.878 10.280 10.942 1.00 83.38 93 ASP A C 1
ATOM 756 O O . ASP A 1 93 ? -17.441 9.495 10.166 1.00 83.38 93 ASP A O 1
ATOM 760 N N . PHE A 1 94 ? -16.383 9.895 12.120 1.00 85.00 94 PHE A N 1
ATOM 761 C CA . PHE A 1 94 ? -16.414 8.523 12.619 1.00 85.00 94 PHE A CA 1
ATOM 762 C C . PHE A 1 94 ? -17.821 7.925 12.643 1.00 85.00 94 PHE A C 1
ATOM 764 O O . PHE A 1 94 ? -18.006 6.761 12.289 1.00 85.00 94 PHE A O 1
ATOM 771 N N . ASN A 1 95 ? -18.832 8.703 13.033 1.00 85.75 95 ASN A N 1
ATOM 772 C CA . ASN A 1 95 ? -20.194 8.199 13.166 1.00 85.75 95 ASN A CA 1
ATOM 773 C C . ASN A 1 95 ? -20.831 7.933 11.793 1.00 85.75 95 ASN A C 1
ATOM 775 O O . ASN A 1 95 ? -21.450 6.892 11.586 1.00 85.75 95 ASN A O 1
ATOM 779 N N . SER A 1 96 ? -20.629 8.835 10.836 1.00 85.94 96 SER A N 1
ATOM 780 C CA . SER A 1 96 ? -21.047 8.690 9.443 1.00 85.94 96 SER A CA 1
ATOM 781 C C . SER A 1 96 ? -20.456 7.420 8.824 1.00 85.94 96 SER A C 1
ATOM 783 O O . SER A 1 96 ? -21.192 6.571 8.308 1.00 85.94 96 SER A O 1
ATOM 785 N N . LYS A 1 97 ? -19.139 7.222 8.966 1.00 85.94 97 LYS A N 1
ATOM 786 C CA . LYS A 1 97 ? -18.444 6.031 8.453 1.00 85.94 97 LYS A CA 1
ATOM 787 C C . LYS A 1 97 ? -18.850 4.746 9.165 1.00 85.94 97 LYS A C 1
ATOM 789 O O . LYS A 1 97 ? -19.060 3.729 8.504 1.00 85.94 97 LYS A O 1
ATOM 794 N N . PHE A 1 98 ? -19.061 4.790 10.480 1.00 88.25 98 PHE A N 1
ATOM 795 C CA . PHE A 1 98 ? -19.590 3.660 11.244 1.00 88.25 98 PHE A CA 1
ATOM 796 C C . PHE A 1 98 ? -20.943 3.185 10.693 1.00 88.25 98 PHE A C 1
ATOM 798 O O . PHE A 1 98 ? -21.133 1.988 10.466 1.00 88.25 98 PHE A O 1
ATOM 805 N N . GLN A 1 99 ? -21.873 4.112 10.428 1.00 87.25 99 GLN A N 1
ATOM 806 C CA . GLN A 1 99 ? -23.183 3.769 9.864 1.00 87.25 99 GLN A CA 1
ATOM 807 C C . GLN A 1 99 ? -23.075 3.238 8.433 1.00 87.25 99 GLN A C 1
ATOM 809 O O . GLN A 1 99 ? -23.764 2.279 8.085 1.00 87.25 99 GLN A O 1
ATOM 814 N N . GLN A 1 100 ? -22.199 3.821 7.610 1.00 85.69 100 GLN A N 1
ATOM 815 C CA . GLN A 1 100 ? -21.984 3.375 6.234 1.00 85.69 100 GLN A CA 1
ATOM 816 C C . GLN A 1 100 ? -21.476 1.928 6.179 1.00 85.69 100 GLN A C 1
ATOM 818 O O . GLN A 1 100 ? -22.031 1.106 5.449 1.00 85.69 100 GLN A O 1
ATOM 823 N N . ILE A 1 101 ? -20.451 1.599 6.970 1.00 84.94 101 ILE A N 1
ATOM 824 C CA . ILE A 1 101 ? -19.875 0.249 7.012 1.00 84.94 101 ILE A CA 1
ATOM 825 C C . ILE A 1 101 ? -20.902 -0.748 7.552 1.00 84.94 101 ILE A C 1
ATOM 827 O O . ILE A 1 101 ? -21.094 -1.808 6.955 1.00 84.94 101 ILE A O 1
ATOM 831 N N . LYS A 1 102 ? -21.627 -0.387 8.618 1.00 87.31 102 LYS A N 1
ATOM 832 C CA . LYS A 1 102 ? -22.703 -1.219 9.168 1.00 87.31 102 LYS A CA 1
ATOM 833 C C . LYS A 1 102 ? -23.771 -1.539 8.116 1.00 87.31 102 LYS A C 1
ATOM 835 O O . LYS A 1 102 ? -24.110 -2.703 7.925 1.00 87.31 102 LYS A O 1
ATOM 840 N N . PHE A 1 103 ? -24.255 -0.525 7.399 1.00 87.06 103 PHE A N 1
ATOM 841 C CA . PHE A 1 103 ? -25.253 -0.698 6.342 1.00 87.06 103 PHE A CA 1
ATOM 842 C C . PHE A 1 103 ? -24.747 -1.598 5.205 1.00 87.06 103 PHE A C 1
ATOM 844 O O . PHE A 1 103 ? -25.479 -2.457 4.712 1.00 87.06 103 PHE A O 1
ATOM 851 N N . ASN A 1 104 ? -23.488 -1.428 4.795 1.00 84.62 104 ASN A N 1
ATOM 852 C CA . ASN A 1 104 ? -22.886 -2.235 3.736 1.00 84.62 104 ASN A CA 1
ATOM 853 C C . ASN A 1 104 ? -22.741 -3.708 4.139 1.00 84.62 104 ASN A C 1
ATOM 855 O O . ASN A 1 104 ? -23.004 -4.587 3.320 1.00 84.62 104 ASN A O 1
ATOM 859 N N . LEU A 1 105 ? -22.363 -3.989 5.387 1.00 83.44 105 LEU A N 1
ATOM 860 C CA . LEU A 1 105 ? -22.274 -5.357 5.902 1.00 83.44 105 LEU A CA 1
ATOM 861 C C . LEU A 1 105 ? -23.655 -6.025 5.963 1.00 83.44 105 LEU A C 1
ATOM 863 O O . LEU A 1 105 ? -23.819 -7.120 5.435 1.00 83.44 105 LEU A O 1
ATOM 867 N N . GLU A 1 106 ? -24.671 -5.333 6.486 1.00 81.75 106 GLU A N 1
ATOM 868 C CA . GLU A 1 106 ? -26.051 -5.846 6.544 1.00 81.75 106 GLU A CA 1
ATOM 869 C C . GLU A 1 106 ? -26.654 -6.109 5.151 1.00 81.75 106 GLU A C 1
ATOM 871 O O . GLU A 1 106 ? -27.487 -7.001 4.980 1.00 81.75 106 GLU A O 1
ATOM 876 N N . LYS A 1 107 ? -26.242 -5.337 4.138 1.00 79.44 107 LYS A N 1
ATOM 877 C CA . LYS A 1 107 ? -26.661 -5.536 2.746 1.00 79.44 107 LYS A CA 1
ATOM 878 C C . LYS A 1 107 ? -26.002 -6.759 2.101 1.00 79.44 107 LYS A C 1
ATOM 880 O O . LYS A 1 107 ? -26.634 -7.389 1.262 1.00 79.44 107 LYS A O 1
ATOM 885 N N . ASN A 1 108 ? -24.761 -7.072 2.469 1.00 71.38 108 ASN A N 1
ATOM 886 C CA . ASN A 1 108 ? -23.989 -8.179 1.897 1.00 71.38 108 ASN A CA 1
ATOM 887 C C . ASN A 1 108 ? -24.279 -9.540 2.562 1.00 71.38 108 ASN A C 1
ATOM 889 O O . ASN A 1 108 ? -23.880 -10.568 2.022 1.00 71.38 108 ASN A O 1
ATOM 893 N N . GLU A 1 109 ? -24.966 -9.562 3.709 1.00 59.53 109 GLU A N 1
ATOM 894 C CA . GLU A 1 109 ? -25.415 -10.795 4.380 1.00 59.53 109 GLU A CA 1
ATOM 895 C C . GLU A 1 109 ? -26.797 -11.307 3.905 1.00 59.53 109 GLU A C 1
ATOM 897 O O . GLU A 1 109 ? -27.248 -12.354 4.373 1.00 59.53 109 GLU A O 1
ATOM 902 N N . LYS A 1 110 ? -27.472 -10.603 2.980 1.00 46.81 110 LYS A N 1
ATOM 903 C CA . LYS A 1 110 ? -28.742 -11.021 2.348 1.00 46.81 110 LYS A CA 1
ATOM 904 C C . LYS A 1 110 ? -28.536 -11.555 0.937 1.00 46.81 110 LYS A C 1
ATOM 906 O O . LYS A 1 110 ? -29.244 -12.530 0.599 1.00 46.81 110 LYS A O 1
#

Radius of gyration: 32.27 Å; chains: 1; bounding box: 85×45×70 Å

Foldseek 3Di:
DDDPDDPPPVVVVVVVVVVVVVVVVVVVVVVVVVVVVVVVVVPVPPPPVPPVADQVVLLVLLVVLVPDPDPVVSVVSVVVSVVCVVVVVDPDDSVVSNVVVVVVVVVVVD

pLDDT: mean 79.08, std 15.61, range [44.91, 97.31]

Sequence (110 aa):
MLNKIFNKRGQASESMTWIAATLIIIVLLGISIYAASLLSKLKIIDYETEERTQDIIMEESLFSYFSIKDSDVQSKIFKSLEKMNQEEKFYEDFNSKFQQIKFNLEKNEK

Secondary structure (DSSP, 8-state):
--------HHHHHHHHHHHHHHHHHHHHHHHHHHHHHHHHHHT--------S---HHHHHHHHHHHH---HHHHHHHHHHHHHHHHTT--SS-HHHHHHHHHHHHHHHT-